Protein AF-A0A9P8Z3M4-F1 (afdb_monomer_lite)

pLDDT: mean 81.03, std 11.6, range [41.25, 94.19]

Radius of gyration: 16.79 Å; chains: 1; bounding box: 41×29×41 Å

Structure (mmCIF, N/CA/C/O backbone):
data_AF-A0A9P8Z3M4-F1
#
_entry.id   AF-A0A9P8Z3M4-F1
#
loop_
_atom_site.group_PDB
_atom_site.id
_atom_site.type_symbol
_atom_site.label_atom_id
_atom_site.label_alt_id
_atom_site.label_comp_id
_atom_site.label_asym_id
_atom_site.label_entity_id
_atom_site.label_seq_id
_atom_site.pdbx_PDB_ins_code
_atom_site.Cartn_x
_atom_site.Cartn_y
_atom_site.Cartn_z
_atom_site.occupancy
_atom_site.B_iso_or_equiv
_atom_site.auth_seq_id
_atom_site.auth_comp_id
_atom_site.auth_asym_id
_atom_site.auth_atom_id
_atom_site.pdbx_PDB_model_num
ATOM 1 N N . MET A 1 1 ? 6.930 11.414 6.159 1.00 46.81 1 MET A N 1
ATOM 2 C CA . MET A 1 1 ? 6.176 10.469 5.312 1.00 46.81 1 MET A CA 1
ATOM 3 C C . MET A 1 1 ? 4.710 10.603 5.690 1.00 46.81 1 MET A C 1
ATOM 5 O O . MET A 1 1 ? 4.403 10.477 6.869 1.00 46.81 1 MET A O 1
ATOM 9 N N . THR A 1 2 ? 3.846 10.995 4.755 1.00 47.34 2 THR A N 1
ATOM 10 C CA . THR A 1 2 ? 2.415 11.210 5.031 1.00 47.34 2 THR A CA 1
ATOM 11 C C . THR A 1 2 ? 1.702 9.856 4.990 1.00 47.34 2 THR A C 1
ATOM 13 O O . THR A 1 2 ? 1.861 9.161 3.988 1.00 47.34 2 THR A O 1
ATOM 16 N N . PRO A 1 3 ? 0.974 9.447 6.043 1.00 66.62 3 PRO A N 1
ATOM 17 C CA . PRO A 1 3 ? 0.269 8.168 6.048 1.00 66.62 3 PRO A CA 1
ATOM 18 C C . PRO A 1 3 ? -0.910 8.188 5.071 1.00 66.62 3 PRO A C 1
ATOM 20 O O . PRO A 1 3 ? -1.509 9.241 4.827 1.00 66.62 3 PRO A O 1
ATOM 23 N N . PHE A 1 4 ? -1.264 7.016 4.547 1.00 71.12 4 PHE A N 1
ATOM 24 C CA . PHE A 1 4 ? -2.534 6.838 3.858 1.00 71.12 4 PHE A CA 1
ATOM 25 C C . PHE A 1 4 ? -3.660 6.837 4.889 1.00 71.12 4 PHE A C 1
ATOM 27 O O . PHE A 1 4 ? -3.523 6.326 6.004 1.00 71.12 4 PHE A O 1
ATOM 34 N N . VAL A 1 5 ? -4.779 7.449 4.513 1.00 66.25 5 VAL A N 1
ATOM 35 C CA . VAL A 1 5 ? -5.955 7.568 5.368 1.00 66.25 5 VAL A CA 1
ATOM 36 C C . VAL A 1 5 ? -7.148 7.061 4.590 1.00 66.25 5 VAL A C 1
ATOM 38 O O . VAL A 1 5 ? -7.516 7.653 3.577 1.00 66.25 5 VAL A O 1
ATOM 41 N N . GLN A 1 6 ? -7.774 6.004 5.094 1.00 66.12 6 GLN A N 1
ATOM 42 C CA . GLN A 1 6 ? -9.029 5.507 4.547 1.00 66.12 6 GLN A CA 1
ATOM 43 C C . GLN A 1 6 ? -10.132 5.671 5.593 1.00 66.12 6 GLN A C 1
ATOM 45 O O . GLN A 1 6 ? -9.971 5.291 6.758 1.00 66.12 6 GLN A O 1
ATOM 50 N N . THR A 1 7 ? -11.226 6.318 5.188 1.00 65.75 7 THR A N 1
ATOM 51 C CA . THR A 1 7 ? -12.384 6.606 6.037 1.00 65.75 7 THR A CA 1
ATOM 52 C C . THR A 1 7 ? -13.587 5.793 5.589 1.00 65.75 7 THR A C 1
ATOM 54 O O . THR A 1 7 ? -13.822 5.599 4.398 1.00 65.75 7 THR A O 1
ATOM 57 N N . TYR A 1 8 ? -14.369 5.333 6.559 1.00 65.62 8 TYR A N 1
ATOM 58 C CA . TYR A 1 8 ? -15.481 4.422 6.329 1.00 65.62 8 TYR A CA 1
ATOM 59 C C . TYR A 1 8 ? -16.705 4.842 7.138 1.00 65.62 8 TYR A C 1
ATOM 61 O O . TYR A 1 8 ? -16.586 5.253 8.294 1.00 65.62 8 TYR A O 1
ATOM 69 N N . ALA A 1 9 ? -17.889 4.717 6.540 1.00 63.16 9 ALA A N 1
ATOM 70 C CA . ALA A 1 9 ? -19.154 4.957 7.236 1.00 63.16 9 ALA A CA 1
ATOM 71 C C . ALA A 1 9 ? -19.501 3.807 8.199 1.00 63.16 9 ALA A C 1
ATOM 73 O O . ALA A 1 9 ? -19.974 4.046 9.308 1.00 63.16 9 ALA A O 1
ATOM 74 N N . GLU A 1 10 ? -19.199 2.569 7.804 1.00 65.38 10 GLU A N 1
ATOM 75 C CA . GLU A 1 10 ? -19.506 1.348 8.550 1.00 65.38 10 GLU A CA 1
ATOM 76 C C . GLU A 1 10 ? -18.256 0.483 8.737 1.00 65.38 10 GLU A C 1
ATOM 78 O O . GLU A 1 10 ? -17.296 0.565 7.967 1.00 65.38 10 GLU A O 1
ATOM 83 N N . ARG A 1 11 ? -18.268 -0.375 9.761 1.00 58.59 11 ARG A N 1
ATOM 84 C CA . ARG A 1 11 ? -17.199 -1.346 10.019 1.00 58.59 11 ARG A CA 1
ATOM 85 C C . ARG A 1 11 ? -17.393 -2.571 9.118 1.00 58.59 11 ARG A C 1
ATOM 87 O O . ARG A 1 11 ? -17.804 -3.623 9.598 1.00 58.59 11 ARG A O 1
ATOM 94 N N . SER A 1 12 ? -17.150 -2.424 7.816 1.00 56.22 12 SER A N 1
ATOM 95 C CA . SER A 1 12 ? -17.246 -3.547 6.874 1.00 56.22 12 SER A CA 1
ATOM 96 C C . SER A 1 12 ? -15.916 -4.288 6.723 1.00 56.22 12 SER A C 1
ATOM 98 O O . SER A 1 12 ? -14.856 -3.680 6.599 1.00 56.22 12 SER A O 1
ATOM 100 N N . ILE A 1 13 ? -15.993 -5.618 6.704 1.00 55.72 13 ILE A N 1
ATOM 101 C CA . ILE A 1 13 ? -14.879 -6.549 6.456 1.00 55.72 13 ILE A CA 1
ATOM 102 C C . ILE A 1 13 ? -14.540 -6.703 4.966 1.00 55.72 13 ILE A C 1
ATOM 104 O O . ILE A 1 13 ? -13.467 -7.192 4.640 1.00 55.72 13 ILE A O 1
ATOM 108 N N . THR A 1 14 ? -15.410 -6.250 4.056 1.00 57.31 14 THR A N 1
ATOM 109 C CA . THR A 1 14 ? -15.183 -6.291 2.595 1.00 57.31 14 THR A CA 1
ATOM 110 C C . THR A 1 14 ? -14.177 -5.246 2.091 1.00 57.31 14 THR A C 1
ATOM 112 O O . THR A 1 14 ? -14.026 -5.066 0.890 1.00 57.31 14 THR A O 1
ATOM 115 N N . LEU A 1 15 ? -13.503 -4.542 3.003 1.00 57.72 15 LEU A N 1
ATOM 116 C CA . LEU A 1 15 ? -12.570 -3.438 2.741 1.00 57.72 15 LEU A CA 1
ATOM 117 C C . LEU A 1 15 ? -11.112 -3.850 3.000 1.00 57.72 15 LEU A C 1
ATOM 119 O O . LEU A 1 15 ? -10.274 -3.019 3.345 1.00 57.72 15 LEU A O 1
ATOM 123 N N . ALA A 1 16 ? -10.843 -5.152 2.914 1.00 70.19 16 ALA A N 1
ATOM 124 C CA . ALA A 1 16 ? -9.540 -5.737 3.178 1.00 70.19 16 ALA A CA 1
ATOM 125 C C . ALA A 1 16 ? -8.525 -5.437 2.066 1.00 70.19 16 ALA A C 1
ATOM 127 O O . ALA A 1 16 ? -7.349 -5.326 2.362 1.00 70.19 16 ALA A O 1
ATOM 128 N N . ASP A 1 17 ? -8.935 -5.236 0.819 1.00 82.44 17 ASP A N 1
ATOM 129 C CA . ASP A 1 17 ? -7.966 -5.071 -0.265 1.00 82.44 17 ASP A CA 1
ATOM 130 C C . ASP A 1 17 ? -7.595 -3.598 -0.490 1.00 82.44 17 ASP A C 1
ATOM 132 O O . ASP A 1 17 ? -8.452 -2.731 -0.690 1.00 82.44 17 ASP A O 1
ATOM 136 N N . PHE A 1 18 ? -6.292 -3.314 -0.462 1.00 87.06 18 PHE A N 1
ATOM 137 C CA . PHE A 1 18 ? -5.714 -2.027 -0.834 1.00 87.06 18 PHE A CA 1
ATOM 138 C C . PHE A 1 18 ? -4.757 -2.194 -2.009 1.00 87.06 18 PHE A C 1
ATOM 140 O O . PHE A 1 18 ? -3.858 -3.033 -1.973 1.00 87.06 18 PHE A O 1
ATOM 147 N N . GLU A 1 19 ? -4.906 -1.332 -3.012 1.00 89.94 19 GLU A N 1
ATOM 148 C CA . GLU A 1 19 ? -4.084 -1.339 -4.217 1.00 89.94 19 GLU A CA 1
ATOM 149 C C . GLU A 1 19 ? -3.545 0.063 -4.520 1.00 89.94 19 GLU A C 1
ATOM 151 O O . GLU A 1 19 ? -4.279 1.053 -4.466 1.00 89.94 19 GLU A O 1
ATOM 156 N N . ILE A 1 20 ? -2.254 0.154 -4.851 1.00 90.38 20 ILE A N 1
ATOM 157 C CA . ILE A 1 20 ? -1.635 1.400 -5.310 1.00 90.38 20 ILE A CA 1
ATOM 158 C C . ILE A 1 20 ? -0.592 1.160 -6.406 1.00 90.38 20 ILE A C 1
ATOM 160 O O . ILE A 1 20 ? 0.242 0.260 -6.323 1.00 90.38 20 ILE A O 1
ATOM 164 N N . GLU A 1 21 ? -0.619 2.011 -7.430 1.00 91.00 21 GLU A N 1
ATOM 165 C CA . GLU A 1 21 ? 0.347 2.023 -8.530 1.00 91.00 21 GLU A CA 1
ATOM 166 C C . GLU A 1 21 ? 1.660 2.706 -8.109 1.00 91.00 21 GLU A C 1
ATOM 168 O O . GLU A 1 21 ? 1.669 3.882 -7.732 1.00 91.00 21 GLU A O 1
ATOM 173 N N . LEU A 1 22 ? 2.787 2.001 -8.236 1.00 89.25 22 LEU A N 1
ATOM 174 C CA . LEU A 1 22 ? 4.122 2.574 -8.094 1.00 89.25 22 LEU A CA 1
ATOM 175 C C . LEU A 1 22 ? 4.675 2.944 -9.473 1.00 89.25 22 LEU A C 1
ATOM 177 O O . LEU A 1 22 ? 4.904 2.088 -10.331 1.00 89.25 22 LEU A O 1
ATOM 181 N N . MET A 1 23 ? 4.930 4.234 -9.672 1.00 87.62 23 MET A N 1
ATOM 182 C CA . MET A 1 23 ? 5.448 4.774 -10.929 1.00 87.62 23 MET A CA 1
ATOM 183 C C . MET A 1 23 ? 6.909 5.191 -10.787 1.00 87.62 23 MET A C 1
ATOM 185 O O . MET A 1 23 ? 7.342 5.625 -9.720 1.00 87.62 23 MET A O 1
ATOM 189 N N . SER A 1 24 ? 7.664 5.088 -11.876 1.00 86.69 24 SER A N 1
ATOM 190 C CA . SER A 1 24 ? 9.034 5.593 -11.975 1.00 86.69 24 SER A CA 1
ATOM 191 C C . SER A 1 24 ? 9.174 6.557 -13.149 1.00 86.69 24 SER A C 1
ATOM 193 O O . SER A 1 24 ? 8.357 6.568 -14.069 1.00 86.69 24 SER A O 1
ATOM 195 N N . THR A 1 25 ? 10.196 7.404 -13.087 1.00 84.62 25 THR A N 1
ATOM 196 C CA . THR A 1 25 ? 10.581 8.325 -14.158 1.00 84.62 25 THR A CA 1
ATOM 197 C C . THR A 1 25 ? 12.080 8.563 -14.068 1.00 84.62 25 THR A C 1
ATOM 199 O O . THR A 1 25 ? 12.618 8.735 -12.976 1.00 84.62 25 THR A O 1
ATOM 202 N N . ASP A 1 26 ? 12.753 8.558 -15.211 1.00 82.31 26 ASP A N 1
ATOM 203 C CA . ASP A 1 26 ? 14.131 9.032 -15.384 1.00 82.31 26 ASP A CA 1
ATOM 204 C C . ASP A 1 26 ? 14.180 10.538 -15.706 1.00 82.31 26 ASP A C 1
ATOM 206 O O . ASP A 1 26 ? 15.236 11.169 -15.688 1.00 82.31 26 ASP A O 1
ATOM 210 N N . TYR A 1 27 ? 13.014 11.132 -15.957 1.00 78.56 27 TYR A N 1
ATOM 211 C CA . TYR A 1 27 ? 12.811 12.557 -16.145 1.00 78.56 27 TYR A CA 1
ATOM 212 C C . TYR A 1 27 ? 12.481 13.246 -14.814 1.00 78.56 27 TYR A C 1
ATOM 214 O O . TYR A 1 27 ? 11.710 12.718 -14.006 1.00 78.56 27 TYR A O 1
ATOM 222 N N . ILE A 1 28 ? 13.003 14.459 -14.602 1.00 70.88 28 ILE A N 1
ATOM 223 C CA . ILE A 1 28 ? 12.581 15.325 -13.493 1.00 70.88 28 ILE A CA 1
ATOM 224 C C . ILE A 1 28 ? 11.154 15.782 -13.798 1.00 70.88 28 ILE A C 1
ATOM 226 O O . ILE A 1 28 ? 10.927 16.734 -14.542 1.00 70.88 28 ILE A O 1
ATOM 230 N N . ALA A 1 29 ? 10.177 15.043 -13.279 1.00 62.09 29 ALA A N 1
ATOM 231 C CA . ALA A 1 29 ? 8.776 15.348 -13.494 1.00 62.09 29 ALA A CA 1
ATOM 232 C C . ALA A 1 29 ? 8.409 16.660 -12.786 1.00 62.09 29 ALA A C 1
ATOM 234 O O . ALA A 1 29 ? 8.499 16.763 -11.565 1.00 62.09 29 ALA A O 1
ATOM 235 N N . ASP A 1 30 ? 7.964 17.651 -13.556 1.00 65.56 30 ASP A N 1
ATOM 236 C CA . ASP A 1 30 ? 7.461 18.911 -13.014 1.00 65.56 30 ASP A CA 1
ATOM 237 C C . ASP A 1 30 ? 5.970 18.774 -12.651 1.00 65.56 30 ASP A C 1
ATOM 239 O O . ASP A 1 30 ? 5.153 18.431 -13.512 1.00 65.56 30 ASP A O 1
ATOM 243 N N . GL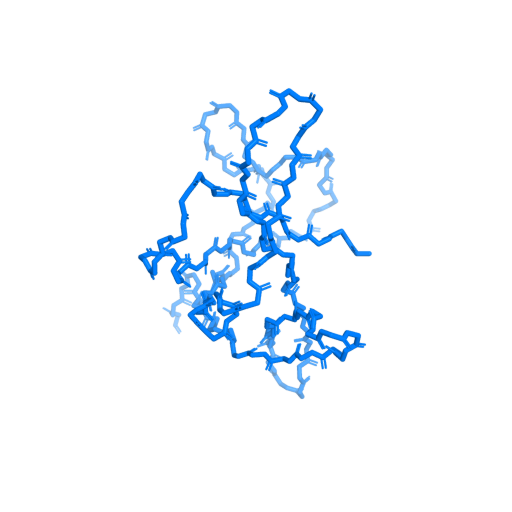Y A 1 31 ? 5.596 18.994 -11.387 1.00 65.25 31 GLY A N 1
ATOM 244 C CA . GLY A 1 31 ? 4.210 18.966 -10.888 1.00 65.25 31 GLY A CA 1
ATOM 245 C C . GLY A 1 31 ? 3.750 17.678 -10.176 1.00 65.25 31 GLY A C 1
ATOM 246 O O . GLY A 1 31 ? 4.327 16.608 -10.324 1.00 65.25 31 GLY A O 1
ATOM 247 N N . ALA A 1 32 ? 2.658 17.788 -9.407 1.00 70.94 32 ALA A N 1
ATOM 248 C CA . ALA A 1 32 ? 2.219 16.788 -8.419 1.00 70.94 32 ALA A CA 1
ATOM 249 C C . ALA A 1 32 ? 1.354 15.622 -8.952 1.00 70.94 32 ALA A C 1
ATOM 251 O O . ALA A 1 32 ? 0.977 14.743 -8.180 1.00 70.94 32 ALA A O 1
ATOM 252 N N . TYR A 1 33 ? 1.004 15.608 -10.242 1.00 80.19 33 TYR A N 1
ATOM 253 C CA . TYR A 1 33 ? 0.053 14.645 -10.814 1.00 80.19 33 TYR A CA 1
ATOM 254 C C . TYR A 1 33 ? 0.730 13.704 -11.808 1.00 80.19 33 TYR A C 1
ATOM 256 O O . TYR A 1 33 ? 1.488 14.155 -12.666 1.00 80.19 33 TYR A O 1
ATOM 264 N N . SER A 1 34 ? 0.406 12.411 -11.733 1.00 83.06 34 SER A N 1
ATOM 265 C CA . SER A 1 34 ? 0.945 11.381 -12.629 1.00 83.06 34 SER A CA 1
ATOM 266 C C . SER A 1 34 ? 0.207 11.265 -13.964 1.00 83.06 34 SER A C 1
ATOM 268 O O . SER A 1 34 ? 0.807 10.913 -14.982 1.00 83.06 34 SER A O 1
ATOM 270 N N . ARG A 1 35 ? -1.091 11.587 -13.977 1.00 87.50 35 ARG A N 1
ATOM 271 C CA . ARG A 1 35 ? -1.963 11.516 -15.155 1.00 87.50 35 ARG A CA 1
ATOM 272 C C . ARG A 1 35 ? -2.492 12.898 -15.529 1.00 87.50 35 ARG A C 1
ATOM 274 O O . ARG A 1 35 ? -2.697 13.753 -14.670 1.00 87.50 35 ARG A O 1
ATOM 281 N N . ASN A 1 36 ? -2.709 13.119 -16.823 1.00 83.88 36 ASN A N 1
ATOM 282 C CA . ASN A 1 36 ? -3.386 14.313 -17.326 1.00 83.88 36 ASN A CA 1
ATOM 283 C C . ASN A 1 36 ? -4.921 14.178 -17.213 1.00 83.88 36 ASN A C 1
ATOM 285 O O . ASN A 1 36 ? -5.443 13.128 -16.842 1.00 83.88 36 ASN A O 1
ATOM 289 N N . CYS A 1 37 ? -5.664 15.225 -17.584 1.00 85.81 37 CYS A N 1
ATOM 290 C CA . CYS A 1 37 ? -7.135 15.224 -17.565 1.00 85.81 37 CYS A CA 1
ATOM 291 C C . CYS A 1 37 ? -7.792 14.193 -18.504 1.00 85.81 37 CYS A C 1
ATOM 293 O O . CYS A 1 37 ? -8.995 13.972 -18.420 1.00 85.81 37 CYS A O 1
ATOM 295 N N . LYS A 1 38 ? -7.017 13.555 -19.388 1.00 86.88 38 LYS A N 1
ATOM 296 C CA . LYS A 1 38 ? -7.457 12.466 -20.270 1.00 86.88 38 LYS A CA 1
ATOM 297 C C . LYS A 1 38 ? -7.090 11.080 -19.719 1.00 86.88 38 LYS A C 1
ATOM 299 O O . LYS A 1 38 ? -7.244 10.093 -20.427 1.00 86.88 38 LYS A O 1
ATOM 304 N N . GLY A 1 39 ? -6.554 10.997 -18.497 1.00 83.56 39 GLY A N 1
ATOM 305 C CA . GLY A 1 39 ? -6.125 9.747 -17.856 1.00 83.56 39 GLY A CA 1
ATOM 306 C C . GLY A 1 39 ? -4.787 9.189 -18.357 1.00 83.56 39 GLY A C 1
ATOM 307 O O . GLY A 1 39 ? -4.341 8.139 -17.888 1.00 83.56 39 GLY A O 1
ATOM 308 N N . GLN A 1 40 ? -4.117 9.883 -19.280 1.00 86.19 40 GLN A N 1
ATOM 309 C CA . GLN A 1 40 ? -2.843 9.436 -19.840 1.00 86.19 40 GLN A CA 1
ATOM 310 C C . GLN A 1 40 ? -1.704 9.756 -18.875 1.00 86.19 40 GLN A C 1
ATOM 312 O O . GLN A 1 40 ? -1.657 10.860 -18.321 1.00 86.19 40 GLN A O 1
ATOM 317 N N . LEU A 1 41 ? -0.778 8.808 -18.705 1.00 86.12 41 LEU A N 1
ATOM 318 C CA . LEU A 1 41 ? 0.458 9.039 -17.959 1.00 86.12 41 LEU A CA 1
ATOM 319 C C . LEU A 1 41 ? 1.239 10.187 -18.596 1.00 86.12 41 LEU A C 1
ATOM 321 O O . LEU A 1 41 ? 1.309 10.312 -19.823 1.00 86.12 41 LEU A O 1
ATOM 325 N N . LYS A 1 42 ? 1.820 11.049 -17.760 1.00 85.75 42 LYS A N 1
ATOM 326 C CA . LYS A 1 42 ? 2.704 12.098 -18.267 1.00 85.75 42 LYS A CA 1
ATOM 327 C C . LYS A 1 42 ? 3.925 11.475 -18.928 1.00 85.75 42 LYS A C 1
ATOM 329 O O . LYS A 1 42 ? 4.388 10.400 -18.558 1.00 85.75 42 LYS A O 1
ATOM 334 N N . ARG A 1 43 ? 4.471 12.205 -19.897 1.00 82.56 43 ARG A N 1
ATOM 335 C CA . ARG A 1 43 ? 5.704 11.824 -20.581 1.00 82.56 43 ARG A CA 1
ATOM 336 C C . ARG A 1 43 ? 6.819 11.568 -19.560 1.00 82.56 43 ARG A C 1
ATOM 338 O O . ARG A 1 43 ? 7.022 12.391 -18.673 1.00 82.56 43 ARG A O 1
ATOM 345 N N . GLY A 1 44 ? 7.520 10.449 -19.718 1.00 83.88 44 GLY A N 1
ATOM 346 C CA . GLY A 1 44 ? 8.604 10.024 -18.826 1.00 83.88 44 GLY A CA 1
ATOM 347 C C . GLY A 1 44 ? 8.145 9.193 -17.625 1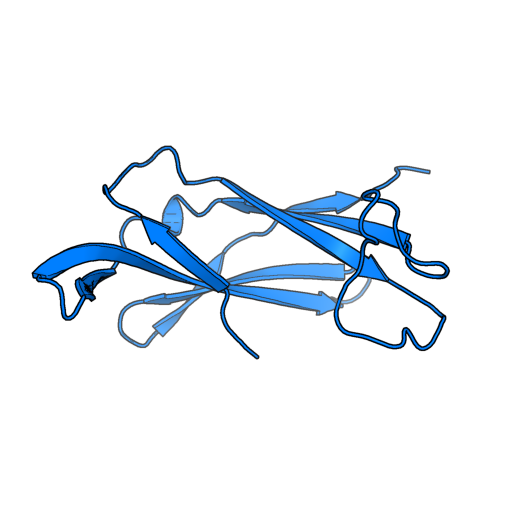.00 83.88 44 GLY A C 1
ATOM 348 O O . GLY A 1 44 ? 8.954 8.460 -17.073 1.00 83.88 44 GLY A O 1
ATOM 349 N N . LEU A 1 45 ? 6.857 9.231 -17.254 1.00 87.44 45 LEU A N 1
ATOM 350 C CA . LEU A 1 45 ? 6.329 8.315 -16.245 1.00 87.44 45 LEU A CA 1
ATOM 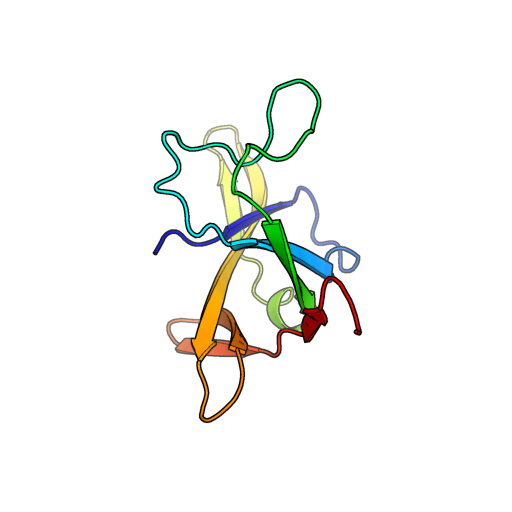351 C C . LEU A 1 45 ? 6.012 6.957 -16.861 1.00 87.44 45 LEU A C 1
ATOM 353 O O . LEU A 1 45 ? 5.332 6.861 -17.885 1.00 87.44 45 LEU A O 1
ATOM 357 N N . GLN A 1 46 ? 6.436 5.913 -16.165 1.00 88.00 46 GLN A N 1
ATOM 358 C CA . GLN A 1 46 ? 6.089 4.531 -16.452 1.00 88.00 46 GLN A CA 1
ATOM 359 C C . GLN A 1 46 ? 5.562 3.855 -15.187 1.00 88.00 46 GLN A C 1
ATOM 361 O O . GLN A 1 46 ? 6.023 4.127 -14.075 1.00 88.00 46 GLN A O 1
ATOM 366 N N . LEU A 1 47 ? 4.581 2.972 -15.358 1.00 89.44 47 LEU A N 1
ATOM 367 C CA . LEU A 1 47 ? 4.099 2.115 -14.282 1.00 89.44 47 LEU A CA 1
ATOM 368 C C . LEU A 1 47 ? 5.114 0.984 -14.069 1.00 89.44 47 LEU A C 1
ATOM 370 O O . LEU A 1 47 ? 5.360 0.193 -14.979 1.00 89.44 47 LEU A O 1
ATOM 374 N N . THR A 1 48 ? 5.708 0.931 -12.877 1.00 89.81 48 THR A N 1
ATOM 375 C CA . THR A 1 48 ? 6.727 -0.063 -12.511 1.00 89.81 48 THR A CA 1
ATOM 376 C C . THR A 1 48 ? 6.060 -1.337 -12.001 1.00 89.81 48 THR A C 1
ATOM 378 O O . THR A 1 48 ? 6.319 -2.438 -12.486 1.00 89.81 48 THR A O 1
ATOM 381 N N . CYS A 1 49 ? 5.186 -1.187 -11.010 1.00 91.56 49 CYS A N 1
ATOM 382 C CA . CYS A 1 49 ? 4.465 -2.286 -10.389 1.00 91.56 49 CYS A CA 1
ATOM 383 C C . CYS A 1 49 ? 3.236 -1.772 -9.642 1.00 91.56 49 CYS A C 1
ATOM 385 O O . CYS A 1 49 ? 3.106 -0.579 -9.360 1.00 91.56 49 CYS A O 1
ATOM 387 N N . THR A 1 50 ? 2.367 -2.704 -9.288 1.00 93.56 50 THR A N 1
ATOM 388 C CA . THR A 1 50 ? 1.226 -2.483 -8.412 1.00 93.56 50 THR A CA 1
ATOM 389 C C . THR A 1 50 ? 1.523 -3.109 -7.056 1.00 93.56 50 THR A C 1
ATOM 391 O O . THR A 1 50 ? 1.972 -4.253 -6.973 1.00 93.56 50 THR A O 1
ATOM 394 N N . LEU A 1 51 ? 1.295 -2.355 -5.985 1.00 93.62 51 LEU A N 1
ATOM 395 C CA . LEU A 1 51 ? 1.396 -2.845 -4.616 1.00 93.62 51 LEU A CA 1
ATOM 396 C C . LEU A 1 51 ? 0.005 -3.237 -4.133 1.00 93.62 51 LEU A C 1
ATOM 398 O O . LEU A 1 51 ? -0.905 -2.411 -4.165 1.00 93.62 51 LEU A O 1
ATOM 402 N N . HIS A 1 52 ? -0.130 -4.471 -3.661 1.00 93.00 52 HIS A N 1
ATOM 403 C CA . HIS A 1 52 ? -1.366 -5.003 -3.105 1.00 93.00 52 HIS A CA 1
ATOM 404 C C . HIS A 1 52 ? -1.168 -5.365 -1.633 1.00 93.00 52 HIS A C 1
ATOM 406 O O . HIS A 1 52 ? -0.248 -6.113 -1.290 1.00 93.00 52 HIS A O 1
ATOM 412 N N . ALA A 1 53 ? -2.030 -4.858 -0.759 1.00 91.31 53 ALA A N 1
ATOM 413 C CA . ALA A 1 53 ? -1.984 -5.123 0.672 1.00 91.31 53 ALA A CA 1
ATOM 414 C C . ALA A 1 53 ? -3.334 -5.640 1.168 1.00 91.31 53 ALA A C 1
ATOM 416 O O . ALA A 1 53 ? -4.367 -5.042 0.882 1.00 91.31 53 ALA A O 1
ATOM 417 N N . ASP A 1 54 ? -3.293 -6.712 1.958 1.00 87.69 54 ASP A N 1
ATOM 418 C CA . ASP A 1 54 ? -4.445 -7.187 2.719 1.00 87.69 54 ASP A CA 1
ATOM 419 C C . ASP A 1 54 ? -4.485 -6.476 4.086 1.00 87.69 54 ASP A C 1
ATOM 421 O O . ASP A 1 54 ? -3.630 -6.660 4.956 1.00 87.69 54 ASP A O 1
ATOM 425 N N . LEU A 1 55 ? -5.492 -5.630 4.257 1.00 86.81 55 LEU A N 1
ATOM 426 C CA . LEU A 1 55 ? -5.820 -4.859 5.444 1.00 86.81 55 LEU A CA 1
ATOM 427 C C . LEU A 1 55 ? -6.670 -5.650 6.448 1.00 86.81 55 LEU A C 1
ATOM 429 O O . LEU A 1 55 ? -6.933 -5.123 7.531 1.00 86.81 55 LEU A O 1
ATOM 433 N N . SER A 1 56 ? -7.093 -6.887 6.160 1.00 82.25 56 SER A N 1
ATOM 434 C CA . SER A 1 56 ? -7.933 -7.705 7.051 1.00 82.25 56 SER A CA 1
ATOM 435 C C . SER A 1 56 ? -7.338 -7.853 8.456 1.00 82.25 56 SER A C 1
ATOM 437 O O . SER A 1 56 ? -8.053 -7.728 9.451 1.00 82.25 56 SER A O 1
ATOM 439 N N . GLY A 1 57 ? -6.011 -7.998 8.556 1.00 77.50 57 GLY A N 1
ATOM 440 C CA . GLY A 1 57 ? -5.274 -8.034 9.825 1.00 77.50 57 GLY A CA 1
ATOM 441 C C . GLY A 1 57 ? -5.211 -6.690 10.565 1.00 77.50 57 GLY A C 1
ATOM 442 O O . GLY A 1 57 ? -4.927 -6.646 11.763 1.00 77.50 57 GLY A O 1
ATOM 443 N N . VAL A 1 58 ? -5.509 -5.583 9.881 1.00 82.44 58 VAL A N 1
ATOM 444 C CA . VAL A 1 58 ? -5.496 -4.221 10.432 1.00 82.44 58 VAL A CA 1
ATOM 445 C C . VAL A 1 58 ? -6.910 -3.731 10.777 1.00 82.44 58 VAL A C 1
ATOM 447 O O . VAL A 1 58 ? -7.062 -2.936 11.702 1.00 82.44 58 VAL A O 1
ATOM 450 N N . ILE A 1 59 ? -7.961 -4.255 10.129 1.00 79.12 59 ILE A N 1
ATOM 451 C CA . ILE A 1 59 ? -9.383 -3.932 10.389 1.00 79.12 59 ILE A CA 1
ATOM 452 C C . ILE A 1 59 ? -9.780 -3.991 11.882 1.00 79.12 59 ILE A C 1
ATOM 454 O O . ILE A 1 59 ? -10.525 -3.111 12.331 1.00 79.12 59 ILE A O 1
ATOM 458 N N . PRO A 1 60 ? -9.310 -4.953 12.706 1.00 78.38 60 PRO A N 1
ATOM 459 C CA . PRO A 1 60 ? -9.595 -4.959 14.143 1.00 78.38 60 PRO A CA 1
ATOM 460 C C . PRO A 1 60 ? -9.166 -3.675 14.872 1.00 78.38 60 PRO A C 1
ATOM 462 O O . PRO A 1 60 ? -9.769 -3.331 15.888 1.00 78.38 60 PRO A O 1
ATOM 465 N N . HIS A 1 61 ? -8.194 -2.946 14.319 1.00 76.38 61 HIS A N 1
ATOM 466 C CA . HIS A 1 61 ? -7.596 -1.726 14.866 1.00 76.38 61 HIS A CA 1
ATOM 467 C C . HIS A 1 61 ? -8.196 -0.429 14.309 1.00 76.38 61 HIS A C 1
ATOM 469 O O . HIS A 1 61 ? -7.668 0.652 14.583 1.00 76.38 61 HIS A O 1
ATOM 475 N N . LEU A 1 62 ? -9.298 -0.512 13.551 1.00 77.75 62 LEU A N 1
ATOM 476 C CA . LEU A 1 62 ? -10.070 0.652 13.119 1.00 77.75 62 LEU A CA 1
ATOM 477 C C . LEU A 1 62 ? -10.429 1.533 14.319 1.00 77.75 62 LEU A C 1
ATOM 479 O O . LEU A 1 62 ? -11.030 1.075 15.294 1.00 77.75 62 LEU A O 1
ATOM 483 N N . ARG A 1 63 ? -10.097 2.822 14.229 1.00 77.88 63 ARG A N 1
ATOM 484 C CA . ARG A 1 63 ? -10.445 3.796 15.263 1.00 77.88 63 ARG A CA 1
ATOM 485 C C . ARG A 1 63 ? -11.738 4.491 14.878 1.00 77.88 63 ARG A C 1
ATOM 487 O O . ARG A 1 63 ? -11.901 4.944 13.745 1.00 77.88 63 ARG A O 1
ATOM 494 N N . GLN A 1 64 ? -12.661 4.585 15.826 1.00 80.19 64 GLN A N 1
ATOM 495 C CA . GLN A 1 64 ? -13.854 5.400 15.663 1.00 80.19 64 GLN A CA 1
ATOM 496 C C . GLN A 1 64 ? -13.462 6.870 15.82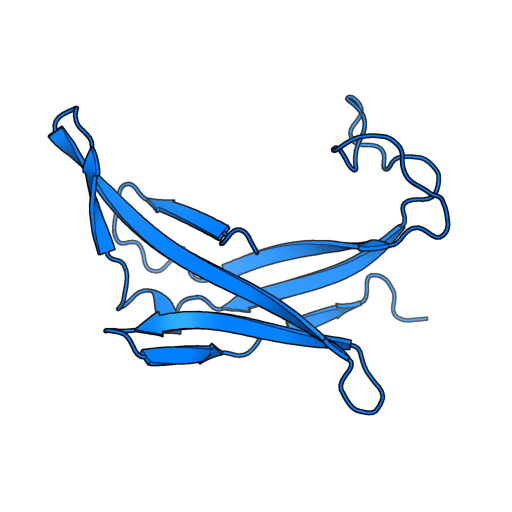2 1.00 80.19 64 GLN A C 1
ATOM 498 O O . GLN A 1 64 ? -12.893 7.273 16.835 1.00 80.19 64 GLN A O 1
ATOM 503 N N . HIS A 1 65 ? -13.783 7.677 14.822 1.00 79.88 65 HIS A N 1
ATOM 504 C CA . HIS A 1 65 ? -13.616 9.118 14.841 1.00 79.88 65 HIS A CA 1
ATOM 505 C C . HIS A 1 65 ? -14.977 9.801 14.797 1.00 79.88 65 HIS A C 1
ATOM 507 O O . HIS A 1 65 ? -15.923 9.348 14.150 1.00 79.88 65 HIS A O 1
ATOM 513 N N . ARG A 1 66 ? -15.070 10.930 15.496 1.00 79.75 66 ARG A N 1
ATOM 514 C CA . ARG A 1 66 ? -16.251 11.785 15.483 1.00 79.75 66 ARG A CA 1
ATOM 515 C C . ARG A 1 66 ? -15.878 13.109 14.842 1.00 79.75 66 ARG A C 1
ATOM 517 O O . ARG A 1 66 ? -15.005 13.814 15.342 1.00 79.75 66 ARG A O 1
ATOM 524 N N . ALA A 1 67 ? -16.527 13.435 13.732 1.00 77.44 67 ALA A N 1
ATOM 525 C CA . ALA A 1 67 ? -16.390 14.747 13.120 1.00 77.44 67 ALA A CA 1
ATOM 526 C C . ALA A 1 67 ? -17.083 15.816 13.983 1.00 77.44 67 ALA A C 1
ATOM 528 O O . ALA A 1 67 ? -18.008 15.516 14.746 1.00 77.44 67 ALA A O 1
ATOM 529 N N . ALA A 1 68 ? -16.696 17.084 13.805 1.00 76.50 68 ALA A N 1
ATOM 530 C CA . ALA A 1 68 ? -17.358 18.230 14.443 1.00 76.50 68 ALA A CA 1
ATOM 531 C C . ALA A 1 68 ? -18.877 18.272 14.160 1.00 76.50 68 ALA A C 1
ATOM 533 O O . ALA A 1 68 ? -19.659 18.744 14.980 1.00 76.50 68 ALA A O 1
ATOM 534 N N . SER A 1 69 ? -19.308 17.685 13.040 1.00 77.38 69 SER A N 1
ATOM 535 C CA . SER A 1 69 ? -20.704 17.536 12.614 1.00 77.38 69 SER A CA 1
ATOM 536 C C . SER A 1 69 ? -21.495 16.429 13.335 1.00 77.38 69 SER A C 1
ATOM 538 O O . SER A 1 69 ? -22.585 16.081 12.894 1.00 77.38 69 SER A O 1
ATOM 540 N N . LYS A 1 70 ? -20.976 15.842 14.425 1.00 79.56 70 LYS A N 1
ATOM 541 C CA . LYS A 1 70 ? -21.546 14.681 15.151 1.00 79.56 70 LYS A CA 1
ATOM 542 C C . LYS A 1 70 ? -21.642 13.379 14.340 1.00 79.56 70 LYS A C 1
ATOM 544 O O . LYS A 1 70 ? -22.069 12.375 14.909 1.00 79.56 70 LYS A O 1
ATOM 549 N N . ILE A 1 71 ? -21.200 13.365 13.083 1.00 82.81 71 ILE A N 1
ATOM 550 C CA . ILE A 1 71 ? -21.104 12.149 12.271 1.00 82.81 71 ILE A CA 1
ATOM 551 C C . ILE A 1 71 ? -19.968 11.284 12.820 1.00 82.81 71 ILE A C 1
ATOM 553 O O . ILE A 1 71 ? -18.850 11.758 13.043 1.00 82.81 71 ILE A O 1
ATOM 557 N N . THR A 1 72 ? -20.285 10.017 13.059 1.00 82.25 72 THR A N 1
ATOM 558 C CA . THR A 1 72 ? -19.315 8.993 13.440 1.00 82.25 72 THR A CA 1
ATOM 559 C C . THR A 1 72 ? -18.829 8.293 12.181 1.00 82.25 72 THR A C 1
ATOM 561 O O . THR A 1 72 ? -19.645 7.893 11.359 1.00 82.25 72 THR A O 1
ATOM 564 N N . PHE A 1 73 ? -17.518 8.136 12.046 1.00 81.56 73 PHE A N 1
ATOM 565 C CA . PHE A 1 73 ? -16.894 7.368 10.976 1.00 81.56 73 PHE A CA 1
ATOM 566 C C . PHE A 1 73 ? -15.749 6.533 11.545 1.00 81.56 73 PHE A C 1
ATOM 568 O O . PHE A 1 73 ? -15.227 6.818 12.622 1.00 81.56 73 PHE A O 1
ATOM 575 N N . TRP A 1 74 ? -15.352 5.495 10.829 1.00 79.81 74 TRP A N 1
ATOM 576 C CA . TRP A 1 74 ? -14.195 4.678 11.167 1.00 79.81 74 TRP A CA 1
ATOM 577 C C . TRP A 1 74 ? -13.017 5.095 10.297 1.00 79.81 74 TRP A C 1
ATOM 579 O O . TRP A 1 74 ? -13.189 5.408 9.120 1.00 79.81 74 TRP A O 1
ATOM 589 N N . ARG A 1 75 ? -11.820 5.132 10.876 1.00 81.19 75 ARG A N 1
ATOM 590 C CA . ARG A 1 75 ? -10.590 5.505 10.178 1.00 81.19 75 ARG A CA 1
ATOM 591 C C . ARG A 1 75 ? -9.523 4.449 10.406 1.00 81.19 75 ARG A C 1
ATOM 593 O O . ARG A 1 75 ? -9.329 3.992 11.536 1.00 81.19 75 ARG A O 1
ATOM 600 N N . LEU A 1 76 ? -8.828 4.105 9.328 1.00 82.69 76 LEU A N 1
ATOM 601 C CA . LEU A 1 76 ? -7.603 3.322 9.365 1.00 82.69 76 LEU A CA 1
ATOM 602 C C . LEU A 1 76 ? -6.431 4.212 8.959 1.00 82.69 76 LEU A C 1
ATOM 604 O O . LEU A 1 76 ? -6.450 4.803 7.879 1.00 82.69 76 LEU A O 1
ATOM 608 N N . ASP A 1 77 ? -5.434 4.295 9.834 1.00 84.75 77 ASP A N 1
ATOM 609 C CA . ASP A 1 77 ? -4.165 4.963 9.561 1.00 84.75 77 ASP A CA 1
ATOM 610 C C . ASP A 1 77 ? -3.093 3.901 9.327 1.00 84.75 77 ASP A C 1
ATOM 612 O O . ASP A 1 77 ? -2.754 3.135 10.235 1.00 84.75 77 ASP A O 1
ATOM 616 N N . PHE A 1 78 ? -2.562 3.860 8.110 1.00 88.81 78 PHE A N 1
ATOM 617 C CA . PHE A 1 78 ? -1.486 2.954 7.732 1.00 88.81 78 PHE A CA 1
ATOM 618 C C . PHE A 1 78 ? -0.568 3.605 6.696 1.00 88.81 78 PHE A C 1
ATOM 620 O O . PHE A 1 78 ? -0.891 4.619 6.077 1.00 88.81 78 PHE A O 1
ATOM 627 N N . SER A 1 79 ? 0.595 3.006 6.505 1.00 90.94 79 SER A N 1
ATOM 628 C CA . SER A 1 79 ? 1.585 3.406 5.516 1.00 90.94 79 SER A CA 1
ATOM 629 C C . SER A 1 79 ? 2.027 2.185 4.726 1.00 90.94 79 SER A C 1
ATOM 631 O O . SER A 1 79 ? 2.048 1.075 5.251 1.00 90.94 79 SER A O 1
ATOM 633 N N . ILE A 1 80 ? 2.426 2.400 3.477 1.00 91.50 80 ILE A N 1
ATOM 634 C CA . ILE A 1 80 ? 3.174 1.410 2.706 1.00 91.50 80 ILE A CA 1
ATOM 635 C C . ILE A 1 80 ? 4.622 1.883 2.652 1.00 91.50 80 ILE A C 1
ATOM 637 O O . ILE A 1 80 ? 4.904 2.963 2.134 1.00 91.50 80 ILE A O 1
ATOM 641 N N . GLU A 1 81 ? 5.533 1.101 3.217 1.00 92.94 81 GLU A N 1
ATOM 642 C CA . GLU A 1 81 ? 6.971 1.353 3.159 1.00 92.94 81 GLU A CA 1
ATOM 643 C C . GLU A 1 81 ? 7.576 0.522 2.034 1.00 92.94 81 GLU A C 1
ATOM 645 O O . GLU A 1 81 ? 7.587 -0.704 2.110 1.00 92.94 81 GLU A O 1
ATOM 650 N N . THR A 1 82 ? 8.094 1.181 0.998 1.00 90.19 82 THR A N 1
ATOM 651 C CA . THR A 1 82 ? 8.891 0.534 -0.050 1.00 90.19 82 THR A CA 1
ATOM 652 C C . THR A 1 82 ? 10.372 0.657 0.269 1.00 90.19 82 THR A C 1
ATOM 654 O O . THR A 1 82 ? 10.849 1.746 0.591 1.00 90.19 82 THR A O 1
ATOM 657 N N . PHE A 1 83 ? 11.115 -0.433 0.136 1.00 90.44 83 PHE A N 1
ATOM 658 C CA . PHE A 1 83 ? 12.552 -0.470 0.386 1.00 90.44 83 PHE A CA 1
ATOM 659 C C . PHE A 1 83 ? 13.217 -1.471 -0.552 1.00 90.44 83 PHE A C 1
ATOM 661 O O . PHE A 1 83 ? 12.582 -2.408 -1.026 1.00 90.44 83 PHE A O 1
ATOM 668 N N . PHE A 1 84 ? 14.505 -1.292 -0.820 1.00 87.25 84 PHE A N 1
ATOM 669 C CA . PHE A 1 84 ? 15.285 -2.326 -1.486 1.00 87.25 84 PHE A CA 1
ATOM 670 C C . PHE A 1 84 ? 15.812 -3.297 -0.435 1.00 87.25 84 PHE A C 1
ATOM 672 O O . PHE A 1 84 ? 16.441 -2.888 0.542 1.00 87.25 84 PHE A O 1
ATOM 679 N N . GLY A 1 85 ? 15.520 -4.582 -0.623 1.00 82.88 85 GLY A N 1
ATOM 680 C CA . GLY A 1 85 ? 16.216 -5.651 0.078 1.00 82.88 85 GLY A CA 1
ATOM 681 C C . GLY A 1 85 ? 17.632 -5.823 -0.480 1.00 82.88 85 GLY A C 1
ATOM 682 O O . GLY A 1 85 ? 18.252 -4.884 -0.967 1.00 82.88 85 GLY A O 1
ATOM 683 N N . GLN A 1 86 ? 18.145 -7.052 -0.453 1.00 82.62 86 GLN A N 1
ATOM 684 C CA . GLN A 1 86 ? 19.453 -7.345 -1.051 1.00 82.62 86 GLN A CA 1
ATOM 685 C C . GLN A 1 86 ? 19.427 -7.229 -2.582 1.00 82.62 86 GLN A C 1
ATOM 687 O O . GLN A 1 86 ? 20.336 -6.665 -3.178 1.00 82.62 86 GLN A O 1
ATOM 692 N N . THR A 1 87 ? 18.384 -7.763 -3.223 1.00 85.88 87 THR A N 1
ATOM 693 C CA . THR A 1 87 ? 18.351 -7.939 -4.687 1.00 85.88 87 THR A CA 1
ATOM 694 C C . THR A 1 87 ? 17.047 -7.500 -5.344 1.00 85.88 87 THR A C 1
ATOM 696 O O . THR A 1 87 ? 16.943 -7.522 -6.566 1.00 85.88 87 THR A O 1
ATOM 699 N N . SER A 1 88 ? 16.038 -7.121 -4.563 1.00 86.94 88 SER A N 1
ATOM 700 C CA . SER A 1 88 ? 14.706 -6.809 -5.077 1.00 86.94 88 SER A CA 1
ATOM 701 C C . SER A 1 88 ? 14.065 -5.654 -4.323 1.00 86.94 88 SER A C 1
ATOM 703 O O . SER A 1 88 ? 14.393 -5.372 -3.167 1.00 86.94 88 SER A O 1
ATOM 705 N N . LEU A 1 89 ? 13.144 -4.977 -5.008 1.00 89.06 89 LEU A N 1
ATOM 706 C CA . LEU A 1 89 ? 12.202 -4.076 -4.366 1.00 89.06 89 LEU A CA 1
ATOM 707 C C . LEU A 1 89 ? 11.298 -4.898 -3.442 1.00 89.06 89 LEU A C 1
ATOM 709 O O . LEU A 1 89 ? 10.801 -5.956 -3.822 1.00 89.06 89 LEU A O 1
ATOM 713 N N . CYS A 1 90 ? 11.083 -4.398 -2.237 1.00 92.44 90 CYS A N 1
ATOM 714 C CA . CYS A 1 90 ? 10.195 -4.956 -1.235 1.00 92.44 90 CYS A CA 1
ATOM 715 C C . CYS A 1 90 ? 9.228 -3.868 -0.761 1.00 92.44 90 CYS A C 1
ATOM 717 O O . CYS A 1 90 ? 9.506 -2.670 -0.869 1.00 92.44 90 CYS A O 1
ATOM 719 N N . ALA A 1 91 ? 8.094 -4.292 -0.215 1.00 93.69 91 ALA A N 1
ATOM 720 C CA . 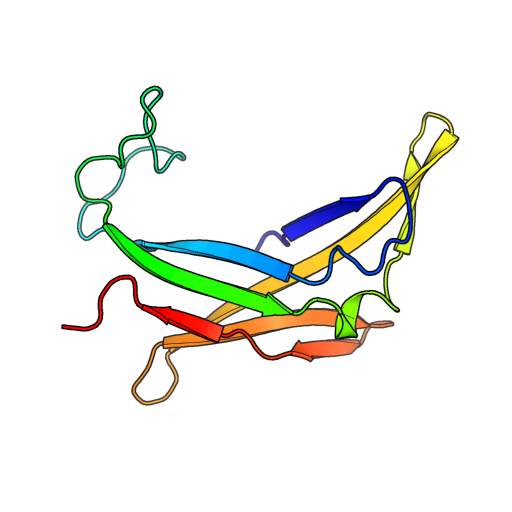ALA A 1 91 ? 7.119 -3.399 0.384 1.00 93.69 91 ALA A CA 1
ATOM 721 C C . ALA A 1 91 ? 6.561 -4.013 1.672 1.00 93.69 91 ALA A C 1
ATOM 723 O O . ALA A 1 91 ? 6.461 -5.235 1.794 1.00 93.69 91 ALA A O 1
ATOM 724 N N . ALA A 1 92 ? 6.204 -3.166 2.634 1.00 93.56 92 ALA A N 1
ATOM 725 C CA . ALA A 1 92 ? 5.570 -3.577 3.878 1.00 93.56 92 ALA A CA 1
ATOM 726 C C . ALA A 1 92 ? 4.413 -2.644 4.236 1.00 93.56 92 ALA A C 1
ATOM 728 O O . ALA A 1 92 ? 4.517 -1.423 4.111 1.00 93.56 92 ALA A O 1
ATOM 729 N N . LEU A 1 93 ? 3.327 -3.235 4.725 1.00 93.12 93 LEU A N 1
ATOM 730 C CA . LEU A 1 93 ? 2.207 -2.520 5.314 1.00 93.12 93 LEU A CA 1
ATOM 731 C C . LEU A 1 93 ? 2.586 -2.183 6.749 1.00 93.12 93 LEU A C 1
ATOM 733 O O . LEU A 1 93 ? 2.967 -3.078 7.496 1.00 93.12 93 LEU A O 1
ATOM 737 N N . VAL A 1 94 ? 2.489 -0.920 7.145 1.00 92.81 94 VAL A N 1
ATOM 738 C CA . VAL A 1 94 ? 2.920 -0.443 8.462 1.00 92.81 94 VAL A CA 1
ATOM 739 C C . VAL A 1 94 ? 1.786 0.298 9.142 1.00 92.81 94 VAL A C 1
ATOM 741 O O . VAL A 1 94 ? 1.199 1.212 8.569 1.00 92.81 94 VAL A O 1
ATOM 744 N N . TRP A 1 95 ? 1.488 -0.070 10.384 1.00 90.38 95 TRP A N 1
ATOM 745 C CA . TRP A 1 95 ? 0.466 0.597 11.189 1.00 90.38 95 TRP A CA 1
ATOM 746 C C . TRP A 1 95 ? 0.886 0.684 12.654 1.00 90.38 95 TRP A C 1
ATOM 748 O O . TRP A 1 95 ? 1.823 0.016 13.096 1.00 90.38 95 TRP A O 1
ATOM 758 N N . ASN A 1 96 ? 0.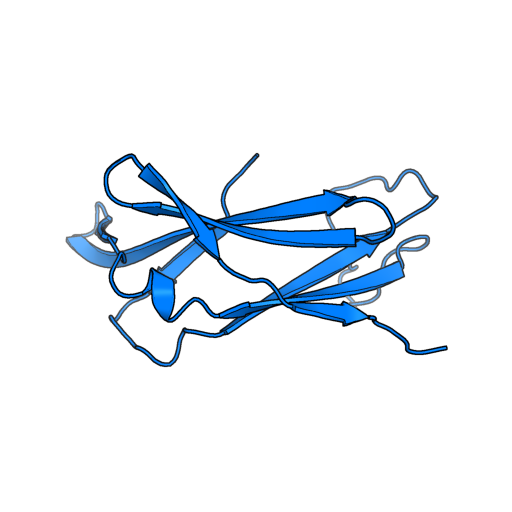189 1.530 13.415 1.00 87.62 96 ASN A N 1
ATOM 759 C CA . ASN A 1 96 ? 0.392 1.665 14.853 1.00 87.62 96 ASN A CA 1
ATOM 760 C C . ASN A 1 96 ? -0.748 0.989 15.625 1.00 87.62 96 ASN A C 1
ATOM 762 O O . ASN A 1 96 ? -1.898 1.437 15.604 1.00 87.62 96 ASN A O 1
ATOM 766 N N . GLU A 1 97 ? -0.403 -0.062 16.354 1.00 85.19 97 GLU A N 1
ATOM 767 C CA . GLU A 1 97 ? -1.287 -0.784 17.255 1.00 85.19 97 GLU A CA 1
ATOM 768 C C . GLU A 1 97 ? -0.911 -0.431 18.698 1.00 85.19 97 GLU A C 1
ATOM 770 O O . GLU A 1 97 ? 0.123 -0.858 19.200 1.00 85.19 97 GLU A O 1
ATOM 775 N N . GLN A 1 98 ? -1.737 0.382 19.365 1.00 83.94 98 GLN A N 1
ATOM 776 C CA . GLN A 1 98 ? -1.547 0.753 20.778 1.00 83.94 98 GLN A CA 1
ATOM 777 C C . GLN A 1 98 ? -0.139 1.302 21.109 1.00 83.94 98 GLN A C 1
ATOM 779 O O . GLN A 1 98 ? 0.425 1.015 22.159 1.00 83.94 98 GLN A O 1
ATOM 784 N N . GLY A 1 99 ? 0.446 2.099 20.211 1.00 85.50 99 GLY A N 1
ATOM 785 C CA . GLY A 1 99 ? 1.793 2.653 20.372 1.00 85.50 99 GLY A CA 1
ATOM 786 C C . GLY A 1 99 ? 2.906 1.777 19.791 1.00 85.50 99 GLY A C 1
ATOM 787 O O . GLY A 1 99 ? 4.019 2.266 19.617 1.00 85.50 99 GLY A O 1
ATOM 788 N N . ILE A 1 100 ? 2.612 0.532 19.413 1.00 88.56 100 ILE A N 1
ATOM 789 C CA . ILE A 1 100 ? 3.569 -0.404 18.822 1.00 88.56 100 ILE A CA 1
ATOM 790 C C . ILE A 1 100 ? 3.457 -0.349 17.299 1.00 88.56 100 ILE A C 1
ATOM 792 O O . ILE A 1 100 ? 2.377 -0.496 16.729 1.00 88.56 100 ILE A O 1
ATOM 796 N N . VAL A 1 101 ? 4.589 -0.152 16.624 1.00 90.69 101 VAL A N 1
ATOM 797 C CA . VAL A 1 101 ? 4.656 -0.238 15.162 1.00 90.69 101 VAL A CA 1
ATOM 798 C C . VAL A 1 101 ? 4.615 -1.706 14.751 1.00 90.69 101 VAL A C 1
ATOM 800 O O . VAL A 1 101 ? 5.442 -2.511 15.180 1.00 90.69 101 VAL A O 1
ATOM 803 N N . ARG A 1 102 ? 3.647 -2.048 13.908 1.00 91.38 102 ARG A N 1
ATOM 804 C CA . ARG A 1 102 ? 3.463 -3.381 13.337 1.00 91.38 102 ARG A CA 1
ATOM 805 C C . ARG A 1 102 ? 3.722 -3.358 11.841 1.00 91.38 102 ARG A C 1
ATOM 807 O O . ARG A 1 102 ? 3.625 -2.308 11.206 1.00 91.38 102 ARG A O 1
ATOM 814 N N . ARG A 1 103 ? 4.059 -4.530 11.302 1.00 92.25 103 ARG A N 1
ATOM 815 C CA . ARG A 1 103 ? 4.312 -4.737 9.879 1.00 92.25 103 ARG A CA 1
ATOM 816 C C . ARG A 1 103 ? 3.523 -5.926 9.351 1.00 92.25 103 ARG A C 1
ATOM 818 O O . ARG A 1 103 ? 3.368 -6.920 10.055 1.00 92.25 103 ARG A O 1
ATOM 825 N N . GLY A 1 104 ? 3.074 -5.813 8.111 1.00 90.31 104 GLY A N 1
ATOM 826 C CA . GLY A 1 104 ? 2.324 -6.828 7.384 1.00 90.31 104 GLY A CA 1
ATOM 827 C C . GLY A 1 104 ? 2.831 -6.968 5.949 1.00 90.31 104 GLY A C 1
ATOM 828 O O . GLY A 1 104 ? 3.563 -6.096 5.462 1.00 90.31 104 GLY A O 1
ATOM 829 N N . PRO A 1 105 ? 2.481 -8.075 5.282 1.00 91.81 105 PRO A N 1
ATOM 830 C CA . PRO A 1 105 ? 2.930 -8.350 3.927 1.00 91.81 105 PRO A CA 1
ATOM 831 C C . PRO A 1 105 ? 2.288 -7.391 2.918 1.00 91.81 105 PRO A C 1
ATOM 833 O O . PRO A 1 105 ? 1.135 -6.990 3.063 1.00 91.81 105 PRO A O 1
ATOM 836 N N . VAL A 1 106 ? 3.042 -7.065 1.870 1.00 94.19 106 VAL A N 1
ATOM 837 C CA . VAL A 1 106 ? 2.549 -6.388 0.665 1.00 94.19 106 VAL A CA 1
ATOM 838 C C . VAL A 1 106 ? 3.053 -7.183 -0.527 1.00 94.19 106 VAL A C 1
ATOM 840 O O . VAL A 1 106 ? 4.251 -7.447 -0.643 1.00 94.19 106 VAL A O 1
ATOM 843 N N . ALA A 1 107 ? 2.141 -7.583 -1.403 1.00 93.25 107 ALA A N 1
ATOM 844 C CA . ALA A 1 107 ? 2.486 -8.216 -2.661 1.00 93.25 107 ALA A CA 1
ATOM 845 C C . ALA A 1 107 ? 2.878 -7.143 -3.682 1.00 93.25 107 ALA A C 1
ATOM 847 O O . ALA A 1 107 ? 2.220 -6.110 -3.803 1.00 93.25 107 ALA A O 1
ATOM 848 N N . ILE A 1 108 ? 3.953 -7.401 -4.423 1.00 92.69 108 ILE A N 1
ATOM 849 C CA . ILE A 1 108 ? 4.377 -6.572 -5.550 1.00 92.69 108 ILE A CA 1
ATOM 850 C C . ILE A 1 108 ? 4.008 -7.324 -6.820 1.00 92.69 108 ILE A C 1
ATOM 852 O O . ILE A 1 108 ? 4.543 -8.401 -7.074 1.00 92.69 108 ILE A O 1
ATOM 856 N N . VAL A 1 109 ? 3.106 -6.752 -7.608 1.00 91.69 109 VAL A N 1
ATOM 857 C CA . VAL A 1 109 ? 2.682 -7.279 -8.904 1.00 91.69 109 VAL A CA 1
ATOM 858 C C . VAL A 1 109 ? 3.410 -6.485 -9.992 1.00 91.69 109 VAL A C 1
ATOM 860 O O . VAL A 1 109 ? 3.122 -5.300 -10.173 1.00 91.69 109 VAL A O 1
ATOM 863 N N . PRO A 1 110 ? 4.398 -7.071 -10.693 1.00 88.50 110 PRO A N 1
ATOM 864 C CA . PRO A 1 110 ? 5.098 -6.383 -11.773 1.00 88.50 110 PRO A CA 1
ATOM 865 C C . PRO A 1 110 ? 4.131 -5.998 -12.896 1.00 88.50 110 PRO A C 1
ATOM 867 O O . PRO A 1 110 ? 3.265 -6.788 -13.264 1.00 88.50 110 PRO A O 1
ATOM 870 N N . ASN A 1 111 ? 4.309 -4.810 -13.479 1.00 81.81 111 ASN A N 1
ATOM 871 C CA . ASN A 1 111 ? 3.463 -4.340 -14.583 1.00 81.81 111 ASN A CA 1
ATOM 872 C C . ASN A 1 111 ? 3.692 -5.127 -15.899 1.00 81.81 111 ASN A C 1
ATOM 874 O O . ASN A 1 111 ? 2.897 -5.059 -16.832 1.00 81.81 111 ASN A O 1
ATOM 878 N N . SER A 1 112 ? 4.770 -5.910 -15.972 1.00 69.38 112 SER A N 1
ATOM 879 C CA . SER A 1 112 ? 5.047 -6.849 -17.059 1.00 69.38 112 SER A CA 1
ATOM 880 C C . SER A 1 112 ? 6.010 -7.934 -16.586 1.00 69.38 112 SER A C 1
ATOM 882 O O . SER A 1 112 ? 7.087 -7.622 -16.076 1.00 69.38 112 SER A O 1
ATOM 884 N N . VAL A 1 113 ? 5.649 -9.198 -16.795 1.00 52.22 113 VAL A N 1
ATOM 885 C CA . VAL A 1 113 ? 6.615 -10.300 -16.893 1.00 52.22 113 VAL A CA 1
ATOM 886 C C . VAL A 1 113 ? 7.170 -10.242 -18.312 1.00 52.22 113 VAL A C 1
ATOM 888 O O . VAL A 1 113 ? 6.421 -10.460 -19.263 1.00 52.22 113 VAL A O 1
ATOM 891 N N . VAL A 1 114 ? 8.435 -9.850 -18.446 1.00 41.25 114 VAL A N 1
ATOM 892 C CA . VAL A 1 114 ? 9.192 -9.998 -19.698 1.00 41.25 114 VAL A CA 1
ATOM 893 C C . VAL A 1 114 ? 9.901 -11.339 -19.661 1.00 41.25 114 VAL A C 1
ATOM 895 O O . VAL A 1 114 ? 10.493 -11.638 -18.599 1.00 41.25 114 VAL A O 1
#

Secondary structure (DSSP, 8-state):
-PPEEEEESS--GGG-EEEEEEEEESS---SS-SB-TTSPBPTTEEEEEEEEEE-TTTGGGPEEEE-TTS-EEEEEEEEEEEEE-SSSEEEEEEEEETTEEEEEEEEEEES---

Sequence (114 aa):
MTPFVQTYAERSITLADFEIELMSTDYIADGAYSRNCKGQLKRGLQLTCTLHADLSGVIPHLRQHRAASKITFWRLDFSIETFFGQTSLCAALVWNEQGIVRRGPVAIVPNSVV

Foldseek 3Di:
DAWDKDKFLDLDLVPQKDKDWDKDFPDPDDDDDQADPVRDGPPRIDGFWMKIGGCNVVSVVWDWDADPVRRIMTMATWHWDWDDDPHDIAIWIWGDDPNDIDTDHIDIGGPDDD